Protein AF-A0A4Q5SPQ8-F1 (afdb_monomer_lite)

Secondary structure (DSSP, 8-state):
---HHHHHHS-HHHHHHHHHHTT-TTGGGS-HHHHHHHHHHHHHHHS-TT-SS--S--------------------------------------------------

Foldseek 3Di:
DDDLVRLVVDDLVVLVVLCVVLVPPPSVVDDSVRSSVVSVVSCVCVVPPPNPDDPDDDDDDPPPPPPPPDDDDDDDDDDDPPPDDDDDDDDDDDDDDDDDDDDDDD

Structure (mmCIF, N/CA/C/O backbone):
data_AF-A0A4Q5SPQ8-F1
#
_entry.id   AF-A0A4Q5SPQ8-F1
#
loop_
_atom_site.group_PDB
_atom_site.id
_atom_site.type_symbol
_atom_site.label_atom_id
_atom_site.label_alt_id
_atom_site.label_comp_id
_atom_site.label_asym_id
_atom_site.label_entity_id
_atom_site.label_seq_id
_atom_site.pdbx_PDB_ins_code
_atom_site.Cartn_x
_atom_site.Cartn_y
_atom_site.Cartn_z
_atom_site.occupancy
_atom_site.B_iso_or_equiv
_atom_site.auth_seq_id
_atom_site.auth_comp_id
_atom_site.auth_asym_id
_atom_site.auth_atom_id
_atom_site.pdbx_PDB_model_num
ATOM 1 N N . MET A 1 1 ? -0.587 -11.796 -1.342 1.00 82.06 1 MET A N 1
ATOM 2 C CA . MET A 1 1 ? 0.175 -10.587 -0.972 1.00 82.06 1 MET A CA 1
ATOM 3 C C . MET A 1 1 ? 0.792 -10.061 -2.255 1.00 82.06 1 MET A C 1
ATOM 5 O O . MET A 1 1 ? 1.214 -10.895 -3.046 1.00 82.06 1 MET A O 1
ATOM 9 N N . TYR A 1 2 ? 0.735 -8.755 -2.505 1.00 92.94 2 TYR A N 1
ATOM 10 C CA . TYR A 1 2 ? 1.303 -8.123 -3.700 1.00 92.94 2 TYR A CA 1
ATOM 11 C C . TYR A 1 2 ? 2.630 -7.457 -3.337 1.00 92.94 2 TYR A C 1
ATOM 13 O O . TYR A 1 2 ? 2.709 -6.806 -2.299 1.00 92.94 2 TYR A O 1
ATOM 21 N N . ASP A 1 3 ? 3.629 -7.560 -4.207 1.00 94.38 3 ASP A N 1
ATOM 22 C CA . ASP A 1 3 ? 4.936 -6.927 -3.995 1.00 94.38 3 ASP A CA 1
ATOM 23 C C . ASP A 1 3 ? 5.071 -5.574 -4.700 1.00 94.38 3 ASP A C 1
ATOM 25 O O . ASP A 1 3 ? 4.312 -5.234 -5.611 1.00 94.38 3 ASP A O 1
ATOM 29 N N . ILE A 1 4 ? 6.096 -4.810 -4.306 1.00 94.56 4 ILE A N 1
ATOM 30 C CA . ILE A 1 4 ? 6.400 -3.478 -4.851 1.00 94.56 4 ILE A CA 1
ATOM 31 C C . ILE A 1 4 ? 6.541 -3.468 -6.381 1.00 94.56 4 ILE A C 1
ATOM 33 O O . ILE A 1 4 ? 6.156 -2.493 -7.020 1.00 94.56 4 ILE A O 1
ATOM 37 N N . LEU A 1 5 ? 7.059 -4.543 -6.981 1.00 95.81 5 LEU A N 1
ATOM 38 C CA . LEU A 1 5 ? 7.213 -4.643 -8.436 1.00 95.81 5 LEU A CA 1
ATOM 39 C C . LEU A 1 5 ? 5.855 -4.824 -9.124 1.00 95.81 5 LEU A C 1
ATOM 41 O O . LEU A 1 5 ? 5.506 -4.047 -10.003 1.00 95.81 5 LEU A O 1
ATOM 45 N N . GLN A 1 6 ? 5.032 -5.752 -8.627 1.00 95.06 6 GLN A N 1
ATOM 46 C CA . GLN A 1 6 ? 3.682 -5.985 -9.152 1.00 95.06 6 GLN A CA 1
ATOM 47 C C . GLN A 1 6 ? 2.815 -4.727 -9.047 1.00 95.06 6 GLN A C 1
ATOM 49 O O . GLN A 1 6 ? 2.110 -4.368 -9.984 1.00 95.06 6 GLN A O 1
ATOM 54 N N . LEU A 1 7 ? 2.892 -4.024 -7.914 1.00 96.00 7 LEU A N 1
ATOM 55 C CA . LEU A 1 7 ? 2.164 -2.775 -7.698 1.00 96.00 7 LEU A CA 1
ATOM 56 C C . LEU A 1 7 ? 2.645 -1.646 -8.627 1.00 96.00 7 LEU A C 1
ATOM 58 O O . LEU A 1 7 ? 1.839 -0.821 -9.053 1.00 96.00 7 LEU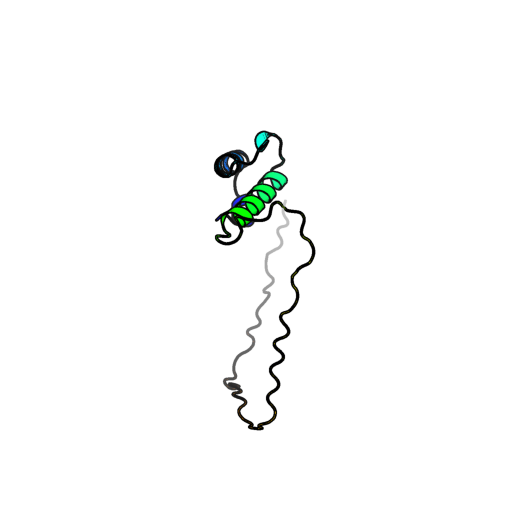 A O 1
ATOM 62 N N . ASN A 1 8 ? 3.933 -1.606 -8.973 1.00 96.56 8 ASN A N 1
ATOM 63 C CA . ASN A 1 8 ? 4.457 -0.627 -9.925 1.00 96.56 8 ASN A CA 1
ATOM 64 C C . ASN A 1 8 ? 4.042 -0.916 -11.370 1.00 96.56 8 ASN A C 1
ATOM 66 O O . ASN A 1 8 ? 3.801 0.036 -12.116 1.00 96.56 8 ASN A O 1
ATOM 70 N N . ASP A 1 9 ? 3.912 -2.183 -11.749 1.00 96.62 9 ASP A N 1
ATOM 71 C CA . ASP A 1 9 ? 3.504 -2.574 -13.101 1.00 96.62 9 ASP A CA 1
ATOM 72 C C . ASP A 1 9 ? 1.990 -2.426 -13.320 1.00 96.62 9 ASP A C 1
ATOM 74 O O . ASP A 1 9 ?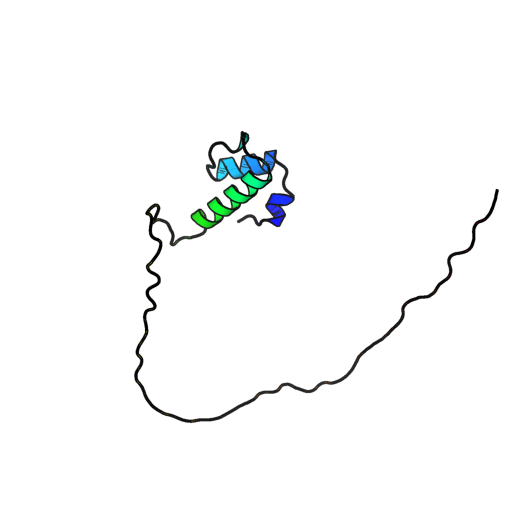 1.543 -2.193 -14.444 1.00 96.62 9 ASP A O 1
ATOM 78 N N . MET A 1 10 ? 1.198 -2.470 -12.243 1.00 93.81 10 MET A N 1
ATOM 79 C CA . MET A 1 10 ? -0.249 -2.260 -12.301 1.00 93.81 10 MET A CA 1
ATOM 80 C C . MET A 1 10 ? -0.639 -0.823 -12.676 1.00 93.81 10 MET A C 1
ATOM 82 O O . MET A 1 10 ? 0.038 0.178 -12.375 1.00 93.81 10 MET A O 1
ATOM 86 N N . LEU A 1 11 ? -1.787 -0.714 -13.341 1.00 95.81 11 LEU A N 1
ATOM 87 C CA . LEU A 1 11 ? -2.380 0.567 -13.707 1.00 95.81 11 LEU A CA 1
ATOM 88 C C . LEU A 1 11 ? -3.050 1.219 -12.491 1.00 95.81 11 LEU A C 1
ATOM 90 O O . LEU A 1 11 ? -3.514 0.553 -11.572 1.00 95.81 11 LEU A O 1
ATOM 94 N N . VAL A 1 12 ? -3.151 2.551 -12.499 1.00 95.12 12 VAL A N 1
ATOM 95 C CA . VAL A 1 12 ? -3.849 3.305 -11.440 1.00 95.12 12 VAL A CA 1
ATOM 96 C C . VAL A 1 12 ? -5.269 2.780 -11.152 1.00 95.12 12 VAL A C 1
ATOM 98 O O . VAL A 1 12 ? -5.572 2.616 -9.974 1.00 95.12 12 VAL A O 1
ATOM 101 N N . PRO A 1 13 ? -6.138 2.480 -12.143 1.00 96.06 13 PRO A N 1
ATOM 102 C CA . PRO A 1 13 ? -7.444 1.870 -11.869 1.00 96.06 13 PRO A CA 1
ATOM 103 C C . PRO A 1 13 ? -7.358 0.525 -11.130 1.00 96.06 13 PRO A C 1
ATOM 105 O O . PRO A 1 13 ? -8.097 0.320 -10.176 1.00 96.06 13 PRO A O 1
ATOM 108 N N . GLU A 1 14 ? -6.417 -0.349 -11.489 1.00 95.69 14 GLU A N 1
ATOM 109 C CA . GLU A 1 14 ? -6.234 -1.640 -10.807 1.00 95.69 14 GLU A CA 1
ATOM 110 C C . GLU A 1 14 ? -5.744 -1.446 -9.368 1.00 95.69 14 GLU A C 1
ATOM 112 O O . GLU A 1 14 ? -6.203 -2.106 -8.435 1.00 95.69 14 GLU A O 1
ATOM 117 N N . LEU A 1 15 ? -4.842 -0.484 -9.164 1.00 96.06 15 LEU A N 1
ATOM 118 C CA . LEU A 1 15 ? -4.375 -0.099 -7.840 1.00 96.06 15 LEU A CA 1
ATOM 119 C C . LEU A 1 15 ? -5.522 0.461 -6.980 1.00 96.06 15 LEU A C 1
ATOM 121 O O . LEU A 1 15 ? -5.593 0.144 -5.793 1.00 96.06 15 LEU A O 1
ATOM 125 N N . LEU A 1 16 ? -6.438 1.247 -7.557 1.00 95.38 16 LEU A N 1
ATOM 126 C CA . LEU A 1 16 ? -7.632 1.733 -6.856 1.00 95.38 16 LEU A CA 1
ATOM 127 C C . LEU A 1 16 ? -8.537 0.579 -6.423 1.00 95.38 16 LEU A C 1
ATOM 129 O O . LEU A 1 16 ? -8.956 0.563 -5.268 1.00 95.38 16 LEU A O 1
ATOM 133 N N . ASP A 1 17 ? -8.761 -0.414 -7.282 1.00 94.81 17 ASP A N 1
ATOM 134 C CA . ASP A 1 17 ? -9.557 -1.596 -6.935 1.00 94.81 17 ASP A CA 1
ATOM 135 C C . ASP A 1 17 ? -8.926 -2.383 -5.774 1.00 94.81 17 ASP A C 1
ATOM 137 O O . ASP A 1 17 ? -9.613 -2.827 -4.849 1.00 94.81 17 ASP A O 1
ATOM 141 N N . VAL A 1 18 ? -7.597 -2.540 -5.777 1.00 94.19 18 VAL A N 1
ATOM 142 C CA . VAL A 1 18 ? -6.865 -3.171 -4.665 1.00 94.19 18 VAL A CA 1
ATOM 143 C C . VAL A 1 18 ? -6.974 -2.331 -3.389 1.00 94.19 18 VAL A C 1
ATOM 145 O O . VAL A 1 18 ? -7.191 -2.882 -2.307 1.00 94.19 18 VAL A O 1
ATOM 148 N N . ALA A 1 19 ? -6.862 -1.008 -3.498 1.00 93.88 19 ALA A N 1
ATOM 149 C CA . ALA A 1 19 ? -7.002 -0.092 -2.372 1.00 93.88 19 ALA A CA 1
ATOM 150 C C . ALA A 1 19 ? -8.417 -0.125 -1.766 1.00 93.88 19 ALA A C 1
ATOM 152 O O . ALA A 1 19 ? -8.552 -0.095 -0.541 1.00 93.88 19 ALA A O 1
ATOM 153 N N . GLU A 1 20 ? -9.458 -0.257 -2.591 1.00 93.31 20 GLU A N 1
ATOM 154 C CA . GLU A 1 20 ? -10.847 -0.422 -2.146 1.00 93.31 20 GLU A CA 1
ATOM 155 C C . GLU A 1 20 ? -11.035 -1.755 -1.397 1.00 93.31 20 GLU A C 1
ATOM 157 O O . GLU A 1 20 ? -11.624 -1.775 -0.313 1.00 93.31 20 GLU A O 1
ATOM 162 N N . ARG A 1 21 ? -10.442 -2.855 -1.887 1.00 92.19 21 ARG A N 1
ATOM 163 C CA . ARG A 1 21 ? -10.461 -4.164 -1.195 1.00 92.19 21 ARG A CA 1
ATOM 164 C C . ARG A 1 21 ? -9.757 -4.135 0.163 1.00 92.19 21 ARG A C 1
ATOM 166 O O . ARG A 1 21 ? -10.186 -4.823 1.085 1.00 92.19 21 ARG A O 1
ATOM 173 N N . LEU A 1 22 ? -8.687 -3.350 0.287 1.00 91.25 22 LEU A N 1
ATOM 174 C CA . LEU A 1 22 ? -7.933 -3.162 1.533 1.00 91.25 22 LEU A CA 1
ATOM 175 C C . LEU A 1 22 ? -8.494 -2.036 2.423 1.00 91.25 22 LEU A C 1
ATOM 177 O O . LEU A 1 22 ? -7.883 -1.717 3.446 1.00 91.25 22 LEU A O 1
ATOM 181 N N . GLN A 1 23 ? -9.638 -1.446 2.051 1.00 91.88 23 GLN A N 1
ATOM 182 C CA . GLN A 1 23 ? -10.304 -0.357 2.776 1.00 91.88 23 GLN A CA 1
ATOM 183 C C . GLN A 1 23 ? -9.365 0.832 3.053 1.00 91.88 23 GLN A C 1
ATOM 185 O O . GLN A 1 23 ? -9.218 1.301 4.184 1.00 91.88 23 GLN A O 1
ATOM 190 N N . ILE A 1 24 ? -8.667 1.301 2.015 1.00 89.75 24 ILE A N 1
ATOM 191 C CA . ILE A 1 24 ? -7.831 2.505 2.079 1.00 89.75 24 ILE A CA 1
ATOM 192 C C . ILE A 1 24 ? -8.680 3.727 1.728 1.00 89.75 24 ILE A C 1
ATOM 194 O O . ILE A 1 24 ? -9.072 3.928 0.577 1.00 89.75 24 ILE A O 1
ATOM 198 N N . ASP A 1 25 ? -8.905 4.591 2.714 1.00 90.81 25 ASP A N 1
ATOM 199 C CA . ASP A 1 25 ? -9.657 5.826 2.512 1.00 90.81 25 ASP A CA 1
ATOM 200 C C . ASP A 1 25 ? -8.939 6.804 1.576 1.00 90.81 25 ASP A C 1
ATOM 202 O O . ASP A 1 25 ? -7.708 6.927 1.560 1.00 90.81 25 ASP A O 1
ATOM 206 N N . ASN A 1 26 ? -9.737 7.576 0.835 1.00 90.25 26 ASN A N 1
ATOM 207 C CA . ASN A 1 26 ? -9.273 8.621 -0.079 1.00 90.25 26 ASN A CA 1
ATOM 208 C C . ASN A 1 26 ? -8.316 8.137 -1.188 1.00 90.25 26 ASN A C 1
ATOM 210 O O . ASN A 1 26 ? -7.614 8.964 -1.768 1.00 90.25 26 ASN A O 1
ATOM 214 N N . ALA A 1 27 ? -8.322 6.844 -1.537 1.00 91.44 27 ALA A N 1
ATOM 215 C CA . ALA A 1 27 ? -7.470 6.263 -2.582 1.00 91.44 27 ALA A CA 1
ATOM 216 C C . ALA A 1 27 ? -7.515 7.051 -3.909 1.00 91.44 27 ALA A C 1
ATOM 218 O O . ALA A 1 27 ? -6.488 7.348 -4.506 1.00 91.44 27 ALA A O 1
ATOM 219 N N . ARG A 1 28 ? -8.700 7.518 -4.312 1.00 90.44 28 ARG A N 1
ATOM 220 C CA . ARG A 1 28 ? -8.913 8.277 -5.560 1.00 90.44 28 ARG A CA 1
ATOM 221 C C . ARG A 1 28 ? -8.191 9.628 -5.634 1.00 90.44 28 ARG A C 1
ATOM 223 O O . ARG A 1 28 ? -8.087 10.188 -6.718 1.00 90.44 28 ARG A O 1
ATOM 230 N N . LYS A 1 29 ? -7.744 10.177 -4.502 1.00 93.12 29 LYS A N 1
ATOM 231 C CA . LYS A 1 29 ? -7.054 11.479 -4.424 1.00 93.12 29 LYS A CA 1
ATOM 232 C C . LYS A 1 29 ? -5.533 11.345 -4.337 1.00 93.12 29 LYS A C 1
ATOM 234 O O . LYS A 1 29 ? -4.839 12.355 -4.293 1.00 93.12 29 LYS A O 1
ATOM 239 N N . LEU A 1 30 ? -5.029 10.121 -4.235 1.00 92.31 30 LEU A N 1
ATOM 240 C CA . LEU A 1 30 ? -3.618 9.832 -4.018 1.00 92.31 30 LEU A CA 1
ATOM 241 C C . LEU A 1 30 ? -2.891 9.646 -5.349 1.00 92.31 30 LEU A C 1
ATOM 243 O O . LEU A 1 30 ? -3.479 9.206 -6.339 1.00 92.31 30 LEU A O 1
ATOM 247 N N . SER A 1 31 ? -1.596 9.962 -5.366 1.00 95.94 31 SER A N 1
ATOM 248 C CA . SER A 1 31 ? -0.746 9.652 -6.514 1.00 95.94 31 SER A CA 1
ATOM 249 C C . SER A 1 31 ? -0.501 8.140 -6.613 1.00 95.94 31 SER A C 1
ATOM 251 O O . SER A 1 31 ? -0.687 7.408 -5.639 1.00 95.94 31 SER A O 1
ATOM 253 N N . LYS A 1 32 ? -0.042 7.655 -7.778 1.00 94.56 32 LYS A N 1
ATOM 254 C CA . LYS A 1 32 ? 0.291 6.230 -7.968 1.00 94.56 32 LYS A CA 1
ATOM 255 C C . LYS A 1 32 ? 1.246 5.727 -6.878 1.00 94.56 32 LYS A C 1
ATOM 257 O O . LYS A 1 32 ? 0.992 4.686 -6.288 1.00 94.56 32 LYS A O 1
ATOM 262 N N . GLN A 1 33 ? 2.292 6.497 -6.577 1.00 96.31 33 GLN A N 1
ATOM 263 C CA . GLN A 1 33 ? 3.285 6.138 -5.562 1.00 96.31 33 GLN A CA 1
ATOM 264 C C . GLN A 1 33 ? 2.668 6.057 -4.160 1.00 96.31 33 GLN A C 1
ATOM 266 O O . GLN A 1 33 ? 2.862 5.069 -3.456 1.00 96.31 33 GLN A O 1
ATOM 271 N N . ASP A 1 34 ? 1.850 7.042 -3.782 1.00 94.88 34 ASP A N 1
ATOM 272 C CA . ASP A 1 34 ? 1.172 7.035 -2.481 1.00 94.88 34 ASP A CA 1
ATOM 273 C C . ASP A 1 34 ? 0.208 5.851 -2.342 1.00 94.88 34 ASP A C 1
ATOM 275 O O . ASP A 1 34 ? 0.062 5.292 -1.254 1.00 94.88 34 ASP A O 1
ATOM 279 N N . LEU A 1 35 ? -0.448 5.451 -3.438 1.00 95.56 35 LEU A N 1
ATOM 280 C CA . LEU A 1 35 ? -1.313 4.276 -3.440 1.00 95.56 35 LEU A CA 1
ATOM 281 C C . LEU A 1 35 ? -0.519 3.000 -3.170 1.00 95.56 35 LEU A C 1
ATOM 283 O O . LEU A 1 35 ? -0.909 2.206 -2.317 1.00 95.56 35 LEU A O 1
ATOM 287 N N . ILE A 1 36 ? 0.600 2.832 -3.875 1.00 96.12 36 ILE A N 1
ATOM 288 C CA . ILE A 1 36 ? 1.486 1.674 -3.741 1.00 96.12 36 ILE A CA 1
ATOM 289 C C . ILE A 1 36 ? 1.974 1.546 -2.294 1.00 96.12 36 ILE A C 1
ATOM 291 O O . ILE A 1 36 ? 1.864 0.468 -1.707 1.00 96.12 36 ILE A O 1
ATOM 295 N N . TYR A 1 37 ? 2.429 2.646 -1.687 1.00 96.19 37 TYR A N 1
ATOM 296 C CA . TYR A 1 37 ? 2.903 2.630 -0.302 1.00 96.19 37 TYR A CA 1
ATOM 297 C C . TYR A 1 37 ? 1.801 2.276 0.693 1.00 96.19 37 TYR A C 1
ATOM 299 O O . TYR A 1 37 ? 1.984 1.379 1.515 1.00 96.19 37 TYR A O 1
ATOM 307 N N . LYS A 1 38 ? 0.619 2.896 0.584 1.00 94.69 38 LYS A N 1
ATOM 308 C CA . LYS A 1 38 ? -0.493 2.568 1.488 1.00 94.69 38 LYS A CA 1
ATOM 309 C C . LYS A 1 38 ? -0.975 1.129 1.332 1.00 94.69 38 LYS A C 1
ATOM 311 O O . LYS A 1 38 ? -1.398 0.521 2.315 1.00 94.69 38 LYS A O 1
ATOM 316 N N . ILE A 1 39 ? -0.934 0.581 0.119 1.00 94.81 39 ILE A N 1
ATOM 317 C CA . ILE A 1 39 ? -1.290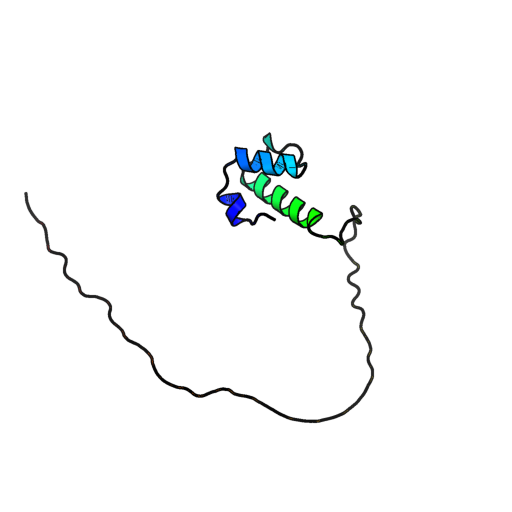 -0.816 -0.133 1.00 94.81 39 ILE A CA 1
ATOM 318 C C . ILE A 1 39 ? -0.298 -1.755 0.560 1.00 94.81 39 ILE A C 1
ATOM 320 O O . ILE A 1 39 ? -0.738 -2.686 1.237 1.00 94.81 39 ILE A O 1
ATOM 324 N N . LEU A 1 40 ? 1.008 -1.510 0.441 1.00 94.44 40 LEU A N 1
ATOM 325 C CA . LEU A 1 40 ? 2.027 -2.315 1.122 1.00 94.44 40 LEU A CA 1
ATOM 326 C C . LEU A 1 40 ? 1.888 -2.240 2.645 1.00 94.44 40 LEU A C 1
ATOM 328 O O . LEU A 1 40 ? 1.911 -3.277 3.309 1.00 94.44 40 LEU A O 1
ATOM 332 N N . ASP A 1 41 ? 1.636 -1.049 3.189 1.00 92.31 41 ASP A N 1
ATOM 333 C CA . ASP A 1 41 ? 1.396 -0.869 4.624 1.00 92.31 41 ASP A CA 1
ATOM 334 C C . ASP A 1 41 ? 0.182 -1.677 5.099 1.00 92.31 41 ASP A C 1
ATOM 336 O O . ASP A 1 41 ? 0.265 -2.430 6.072 1.00 92.31 41 ASP A O 1
ATOM 340 N N . LYS A 1 42 ? -0.956 -1.593 4.398 1.00 92.25 42 LYS A N 1
ATOM 341 C CA . LYS A 1 42 ? -2.154 -2.376 4.750 1.00 92.25 42 LYS A CA 1
ATOM 342 C C . LYS A 1 42 ? -1.911 -3.876 4.664 1.00 92.25 42 LYS A C 1
ATOM 344 O O . LYS A 1 42 ? -2.442 -4.627 5.483 1.00 92.25 42 LYS A O 1
ATOM 349 N N . GLN A 1 43 ? -1.117 -4.327 3.700 1.00 91.31 43 GLN A N 1
ATOM 350 C CA . GLN A 1 43 ? -0.740 -5.732 3.604 1.00 91.31 43 GLN A CA 1
ATOM 351 C C . GLN A 1 43 ? 0.136 -6.162 4.777 1.00 91.31 43 GLN A C 1
ATOM 353 O O . GLN A 1 43 ? -0.127 -7.211 5.351 1.00 91.31 43 GLN A O 1
ATOM 358 N N . ALA A 1 44 ? 1.095 -5.343 5.204 1.00 90.38 44 ALA A N 1
ATOM 359 C CA . ALA A 1 44 ? 1.911 -5.636 6.381 1.00 90.38 44 ALA A CA 1
ATOM 360 C C . ALA A 1 44 ? 1.069 -5.708 7.670 1.00 90.38 44 ALA A C 1
ATOM 362 O O . ALA A 1 44 ? 1.273 -6.595 8.501 1.00 90.38 44 ALA A O 1
ATOM 363 N N . LEU A 1 45 ? 0.079 -4.820 7.814 1.00 87.50 45 LEU A N 1
ATOM 364 C CA . LEU A 1 45 ? -0.836 -4.807 8.961 1.00 87.50 45 LEU A CA 1
ATOM 365 C C . LEU A 1 45 ? -1.787 -6.014 8.977 1.00 87.50 45 LEU A C 1
ATOM 367 O O . LEU A 1 45 ? -2.112 -6.533 10.042 1.00 87.50 45 LEU A O 1
ATOM 371 N N . THR A 1 46 ? -2.239 -6.470 7.807 1.00 84.19 46 THR A N 1
ATOM 372 C CA . THR A 1 46 ? -3.208 -7.576 7.682 1.00 84.19 46 THR A CA 1
ATOM 373 C C . THR A 1 46 ? -2.552 -8.954 7.634 1.00 84.19 46 THR A C 1
ATOM 375 O O . THR A 1 46 ? -3.125 -9.915 8.143 1.00 84.19 46 THR A O 1
ATOM 378 N N . ALA A 1 47 ? -1.348 -9.062 7.067 1.00 72.69 47 ALA A N 1
ATOM 379 C CA . ALA A 1 47 ? -0.588 -10.307 6.945 1.00 72.69 47 ALA A CA 1
ATOM 380 C C . ALA A 1 47 ? 0.126 -10.717 8.238 1.00 72.69 47 ALA A C 1
ATOM 382 O O . ALA A 1 47 ? 0.717 -11.794 8.286 1.00 72.69 47 ALA A O 1
ATOM 383 N N . SER A 1 48 ? 0.073 -9.896 9.290 1.00 65.25 48 SER A N 1
ATOM 384 C CA . SER A 1 48 ? 0.580 -10.267 10.605 1.00 65.25 48 SER A CA 1
ATOM 385 C C . SER A 1 48 ? -0.549 -10.886 11.444 1.00 65.25 48 SER A C 1
ATOM 387 O O . SER A 1 48 ? -1.324 -10.152 12.064 1.00 65.25 48 SER A O 1
ATOM 389 N N . PRO A 1 49 ? -0.662 -12.229 11.537 1.00 55.88 49 PRO A N 1
ATOM 390 C CA . PRO A 1 49 ? -1.640 -12.878 12.416 1.00 55.88 49 PRO A CA 1
ATOM 391 C C . PRO A 1 49 ? -1.393 -12.593 13.911 1.00 55.88 49 PRO A C 1
ATOM 393 O O . PRO A 1 49 ? -2.200 -12.993 14.744 1.00 55.88 49 PRO A O 1
ATOM 396 N N . ALA A 1 50 ? -0.310 -11.885 14.258 1.00 54.88 50 ALA A N 1
ATOM 397 C CA . ALA A 1 50 ? 0.057 -11.512 15.622 1.00 54.88 50 ALA A CA 1
ATOM 398 C C . ALA A 1 50 ? -0.131 -10.015 15.955 1.00 54.88 50 ALA A C 1
ATOM 400 O O . ALA A 1 50 ? 0.113 -9.634 17.095 1.00 54.88 50 ALA A O 1
ATOM 401 N N . ALA A 1 51 ? -0.556 -9.160 15.011 1.00 52.34 51 ALA A N 1
ATOM 402 C CA . ALA A 1 51 ? -0.590 -7.700 15.211 1.00 52.34 51 ALA A CA 1
ATOM 403 C C . ALA A 1 51 ? -1.997 -7.090 15.338 1.00 52.34 51 ALA A C 1
ATOM 405 O O . ALA A 1 51 ? -2.166 -5.882 15.182 1.00 52.34 51 ALA A O 1
ATOM 406 N N . LYS A 1 52 ? -3.024 -7.879 15.682 1.00 50.12 52 LYS A N 1
ATOM 407 C CA . LYS A 1 52 ? -4.281 -7.313 16.206 1.00 50.12 52 LYS A CA 1
ATOM 408 C C . LYS A 1 52 ? -4.101 -6.890 17.668 1.00 50.12 52 LYS A C 1
ATOM 410 O O . LYS A 1 52 ? -4.690 -7.505 18.546 1.00 50.12 52 LYS A O 1
ATOM 415 N N . GLN A 1 53 ? -3.254 -5.894 17.912 1.00 50.69 53 GLN A N 1
ATOM 416 C CA . GLN A 1 53 ? -3.190 -5.036 19.102 1.00 50.69 53 GLN A CA 1
ATOM 417 C C . GLN A 1 53 ? -1.912 -4.201 18.976 1.00 50.69 53 GLN A C 1
ATOM 419 O O . GLN A 1 53 ? -0.832 -4.738 19.191 1.00 50.69 53 GLN A O 1
ATOM 424 N N . ASP A 1 54 ? -2.028 -2.937 18.565 1.00 47.22 54 ASP A N 1
ATOM 425 C CA . ASP A 1 54 ? -1.369 -1.778 19.200 1.00 47.22 54 ASP A CA 1
ATOM 426 C C . ASP A 1 54 ? -1.468 -0.534 18.294 1.00 47.22 54 ASP A C 1
ATOM 428 O O . ASP A 1 54 ? -0.474 0.029 17.840 1.00 47.22 54 ASP A O 1
ATOM 432 N N . ASP A 1 55 ? -2.688 -0.051 18.050 1.00 53.09 55 ASP A N 1
ATOM 433 C CA . ASP A 1 55 ? -2.889 1.380 17.801 1.00 53.09 55 ASP A CA 1
ATOM 434 C C . ASP A 1 55 ? -2.699 2.098 19.148 1.00 53.09 55 ASP A C 1
ATOM 436 O O . ASP A 1 55 ? -3.660 2.385 19.864 1.00 53.09 55 ASP A O 1
ATOM 440 N N . GLY A 1 56 ? -1.439 2.274 19.563 1.00 48.03 56 GLY A N 1
ATOM 441 C CA . GLY A 1 56 ? -1.154 2.535 20.973 1.00 48.03 56 GLY A CA 1
ATOM 442 C C . GLY A 1 56 ? 0.235 3.054 21.331 1.00 48.03 56 GLY A C 1
ATOM 443 O O . GLY A 1 56 ? 0.706 2.776 22.423 1.00 48.03 56 GLY A O 1
ATOM 444 N N . LYS A 1 57 ? 0.873 3.890 20.496 1.00 55.19 57 LYS A N 1
ATOM 445 C CA . LYS A 1 57 ? 1.901 4.857 20.957 1.00 55.19 57 LYS A CA 1
ATOM 446 C C . LYS A 1 57 ? 2.991 4.233 21.862 1.00 55.19 57 LYS A C 1
ATOM 448 O O . LYS A 1 57 ? 3.168 4.652 23.003 1.00 55.19 57 LYS A O 1
ATOM 453 N N . GLY A 1 58 ? 3.755 3.268 21.347 1.00 43.47 58 GLY A N 1
ATOM 454 C CA . GLY A 1 58 ? 4.657 2.451 22.171 1.00 43.47 58 GLY A CA 1
ATOM 455 C C . GLY A 1 58 ? 6.070 2.230 21.634 1.00 43.47 58 GLY A C 1
ATOM 456 O O . GLY A 1 58 ? 6.569 1.108 21.650 1.00 43.47 58 GLY A O 1
ATOM 457 N N . ALA A 1 59 ? 6.776 3.278 21.203 1.00 58.56 59 ALA A N 1
ATOM 458 C CA . ALA A 1 59 ? 8.236 3.206 21.149 1.00 58.56 59 ALA A CA 1
ATOM 459 C C . ALA A 1 59 ? 8.784 2.807 22.542 1.00 58.56 59 ALA A C 1
ATOM 461 O O . ALA A 1 59 ? 8.479 3.472 23.528 1.00 58.56 59 ALA A O 1
ATOM 462 N N . ARG A 1 60 ? 9.639 1.770 22.594 1.00 57.38 60 ARG A N 1
ATOM 463 C CA . ARG A 1 60 ? 10.314 1.163 23.774 1.00 57.38 60 ARG A CA 1
ATOM 464 C C . ARG A 1 60 ? 9.544 0.083 24.548 1.00 57.38 60 ARG A C 1
ATOM 466 O O . ARG A 1 60 ? 9.177 0.302 25.698 1.00 57.38 60 ARG A O 1
ATOM 47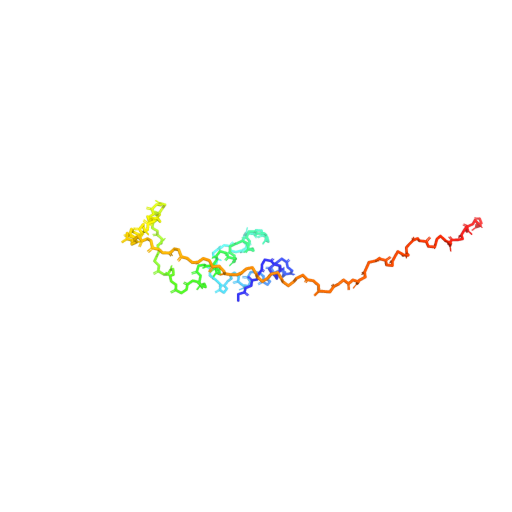3 N N . ASN A 1 61 ? 9.568 -1.160 24.060 1.00 58.81 61 ASN A N 1
ATOM 474 C CA . ASN A 1 61 ? 9.905 -2.277 24.957 1.00 58.81 61 ASN A CA 1
ATOM 475 C C . ASN A 1 61 ? 10.398 -3.557 24.257 1.00 58.81 61 ASN A C 1
ATOM 477 O O . ASN A 1 61 ? 9.925 -4.649 24.551 1.00 58.81 61 ASN A O 1
ATOM 481 N N . ARG A 1 62 ? 11.418 -3.476 23.396 1.00 61.75 62 ARG A N 1
ATOM 482 C CA . ARG A 1 62 ? 12.287 -4.649 23.189 1.00 61.75 62 ARG A CA 1
ATOM 483 C C . ARG A 1 62 ? 13.338 -4.673 24.298 1.00 61.75 62 ARG A C 1
ATOM 485 O O . ARG A 1 62 ? 14.516 -4.444 24.045 1.00 61.75 62 ARG A O 1
ATOM 492 N N . ARG A 1 63 ? 12.902 -4.872 25.550 1.00 61.62 63 ARG A N 1
ATOM 493 C CA . ARG A 1 63 ? 13.821 -5.262 26.624 1.00 61.62 63 ARG A CA 1
ATOM 494 C C . ARG A 1 63 ? 14.282 -6.670 26.301 1.00 61.62 63 ARG A C 1
ATOM 496 O O . ARG A 1 63 ? 13.523 -7.631 26.377 1.00 61.62 63 ARG A O 1
ATOM 503 N N . THR A 1 64 ? 15.526 -6.720 25.855 1.00 58.97 64 TH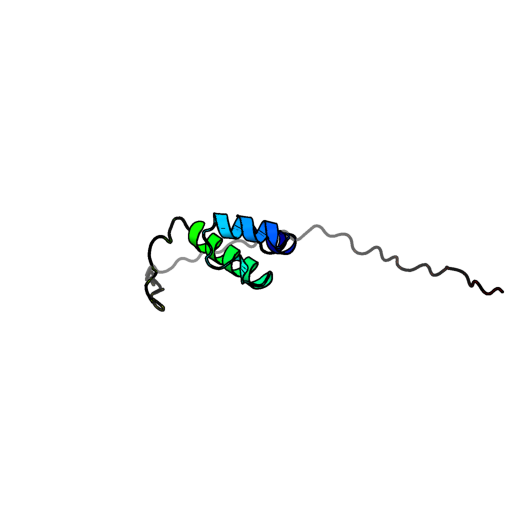R A N 1
ATOM 504 C CA . THR A 1 64 ? 16.368 -7.899 25.787 1.00 58.97 64 THR A CA 1
ATOM 505 C C . THR A 1 64 ? 16.115 -8.757 27.021 1.00 58.97 64 THR A C 1
ATOM 507 O O . THR A 1 64 ? 16.402 -8.361 28.152 1.00 58.97 64 THR A O 1
ATOM 510 N N . ARG A 1 65 ? 15.547 -9.948 26.825 1.00 65.50 65 ARG A N 1
ATOM 511 C CA . ARG A 1 65 ? 15.610 -10.971 27.860 1.00 65.50 65 ARG A CA 1
ATOM 512 C C . ARG A 1 65 ? 17.045 -11.476 27.831 1.00 65.50 65 ARG A C 1
ATOM 514 O O . ARG A 1 65 ? 17.383 -12.347 27.040 1.00 65.50 65 ARG A O 1
ATOM 521 N N . ILE A 1 66 ? 17.903 -10.848 28.630 1.00 63.84 66 ILE A N 1
ATOM 522 C CA . ILE A 1 66 ? 19.228 -11.380 28.930 1.00 63.84 66 ILE A CA 1
ATOM 523 C C . ILE A 1 66 ? 18.967 -12.710 29.632 1.00 63.84 66 ILE A C 1
ATOM 525 O O . ILE A 1 66 ? 18.621 -12.743 30.813 1.00 63.84 66 ILE A O 1
ATOM 529 N N . VAL A 1 67 ? 19.063 -13.810 28.890 1.00 60.66 67 VAL A N 1
ATOM 530 C CA . VAL A 1 67 ? 19.138 -15.136 29.490 1.00 60.66 67 VAL A CA 1
ATOM 531 C C . VAL A 1 67 ? 20.526 -15.214 30.102 1.00 60.66 67 VAL A C 1
ATOM 533 O O . VAL A 1 67 ? 21.520 -15.431 29.416 1.00 60.66 67 VAL A O 1
ATOM 536 N N . LYS A 1 68 ? 20.607 -14.959 31.407 1.00 59.56 68 LYS A N 1
ATOM 537 C CA . LYS A 1 68 ? 21.820 -15.191 32.183 1.00 59.56 68 LYS A CA 1
ATOM 538 C C . LYS A 1 68 ? 21.917 -16.697 32.440 1.00 59.56 68 LYS A C 1
ATOM 540 O O . LYS A 1 68 ? 21.613 -17.165 33.530 1.00 59.56 68 LYS A O 1
ATOM 545 N N . ALA A 1 69 ? 22.291 -17.453 31.411 1.00 60.41 69 ALA A N 1
ATOM 546 C CA . ALA A 1 69 ? 22.743 -18.826 31.577 1.00 60.41 69 ALA A CA 1
ATOM 547 C C . ALA A 1 69 ? 24.195 -18.769 32.065 1.00 60.41 69 ALA A C 1
ATOM 549 O O . ALA A 1 69 ? 25.135 -18.599 31.295 1.00 60.41 69 ALA A O 1
ATOM 550 N N . SER A 1 70 ? 24.355 -18.815 33.385 1.00 59.75 70 SER A N 1
ATOM 551 C CA . SER A 1 70 ? 25.624 -19.142 34.021 1.00 59.75 70 SER A CA 1
ATOM 552 C C . SER A 1 70 ? 25.768 -20.658 33.984 1.00 59.75 70 SER A C 1
ATOM 554 O O . SER A 1 70 ? 25.171 -21.346 34.810 1.00 59.75 70 SER A O 1
ATOM 556 N N . THR A 1 71 ? 26.535 -21.197 33.042 1.00 60.69 71 THR A N 1
ATOM 557 C CA . THR A 1 71 ? 27.090 -22.550 33.177 1.00 60.69 71 THR A CA 1
ATOM 558 C C . THR A 1 71 ? 28.451 -22.583 32.497 1.00 60.69 71 THR A C 1
ATOM 560 O O . THR A 1 71 ? 28.586 -22.263 31.321 1.00 60.69 71 THR A O 1
ATOM 563 N N . ALA A 1 72 ? 29.463 -22.843 33.316 1.00 54.62 72 ALA A N 1
ATOM 564 C CA . ALA A 1 72 ? 30.874 -22.793 32.994 1.00 54.62 72 ALA A CA 1
ATOM 565 C C . ALA A 1 72 ? 31.351 -24.063 32.266 1.00 54.62 72 ALA A C 1
ATOM 567 O O . ALA A 1 72 ? 30.832 -25.141 32.529 1.00 54.62 72 ALA A O 1
ATOM 568 N N . ASN A 1 73 ? 32.390 -23.880 31.441 1.00 52.31 73 ASN A N 1
ATOM 569 C CA . ASN A 1 73 ? 33.406 -24.836 30.969 1.00 52.31 73 ASN A CA 1
ATOM 570 C C . ASN A 1 73 ? 32.987 -26.190 30.367 1.00 52.31 73 ASN A C 1
ATOM 572 O O . ASN A 1 73 ? 32.638 -27.103 31.105 1.00 52.31 73 ASN A O 1
ATOM 576 N N . SER A 1 74 ? 33.261 -26.358 29.063 1.00 51.75 74 SER A N 1
ATOM 577 C CA . SER A 1 74 ? 34.057 -27.460 28.463 1.00 51.75 74 SER A CA 1
ATOM 578 C C . SER A 1 74 ? 34.190 -27.169 26.949 1.00 51.75 74 SER A C 1
ATOM 580 O O . SER A 1 74 ? 33.173 -27.028 26.284 1.00 51.75 74 SER A O 1
ATOM 582 N N . THR A 1 75 ? 35.312 -26.671 26.410 1.00 56.03 75 THR A N 1
ATOM 583 C CA . THR A 1 75 ? 36.471 -27.413 25.852 1.00 56.03 75 THR A CA 1
ATOM 584 C C . THR A 1 75 ? 36.127 -28.680 25.061 1.00 56.03 75 THR A C 1
ATOM 586 O O . THR A 1 75 ? 36.116 -29.748 25.651 1.00 56.03 75 THR A O 1
ATOM 589 N N . GLU A 1 76 ? 35.933 -28.552 23.748 1.00 58.41 76 GLU A N 1
ATOM 590 C CA . GLU A 1 76 ? 36.307 -29.522 22.691 1.00 58.41 76 GLU A CA 1
ATOM 591 C C . GLU A 1 76 ? 35.921 -28.848 21.361 1.00 58.41 76 GLU A C 1
ATOM 593 O O . GLU A 1 76 ? 34.768 -28.480 21.168 1.00 58.41 76 GLU A O 1
ATOM 598 N N . GLU A 1 77 ? 36.860 -28.258 20.621 1.00 55.44 77 GLU A N 1
ATOM 599 C CA . GLU A 1 77 ? 37.615 -28.889 19.527 1.00 55.44 77 GLU A CA 1
ATOM 600 C C . GLU A 1 77 ? 36.754 -29.586 18.459 1.00 55.44 77 GLU A C 1
ATOM 602 O O . GLU A 1 77 ? 35.898 -30.410 18.757 1.00 55.44 77 GLU A O 1
ATOM 607 N N . ALA A 1 78 ? 37.133 -29.295 17.208 1.00 47.56 78 ALA A N 1
ATOM 608 C CA . ALA A 1 78 ? 36.821 -30.021 15.979 1.00 47.56 78 ALA A CA 1
ATOM 609 C C . ALA A 1 78 ? 35.470 -29.647 15.303 1.00 47.56 78 ALA A C 1
ATOM 611 O O . ALA A 1 78 ? 34.441 -29.516 15.947 1.00 47.56 78 ALA A O 1
ATOM 612 N N . ILE A 1 79 ? 35.367 -29.451 13.983 1.00 50.88 79 ILE A N 1
ATOM 613 C CA . ILE A 1 79 ? 36.293 -29.708 12.877 1.00 50.88 79 ILE A CA 1
ATOM 614 C C . ILE A 1 79 ? 35.955 -28.701 11.764 1.00 50.88 79 ILE A C 1
ATOM 616 O O . ILE A 1 79 ? 34.787 -28.436 11.482 1.00 50.88 79 ILE A O 1
ATOM 620 N N . VAL A 1 80 ? 36.994 -28.150 11.147 1.00 50.88 80 VAL A N 1
ATOM 621 C CA . VAL A 1 80 ? 36.947 -27.487 9.843 1.00 50.88 80 VAL A CA 1
ATOM 622 C C . VAL A 1 80 ? 36.597 -28.550 8.801 1.00 50.88 80 VAL A C 1
ATOM 624 O O . VAL A 1 80 ? 37.381 -29.475 8.612 1.00 50.88 80 VAL A O 1
ATOM 627 N N . GLU A 1 81 ? 35.455 -28.427 8.128 1.00 48.50 81 GLU A N 1
ATOM 628 C CA . GLU A 1 81 ? 35.250 -29.087 6.834 1.00 48.50 81 GLU A CA 1
ATOM 629 C C . GLU A 1 81 ? 35.289 -28.008 5.750 1.00 48.50 81 GLU A C 1
ATOM 631 O O . GLU A 1 81 ? 34.282 -27.507 5.253 1.00 48.50 81 GLU A O 1
ATOM 636 N N . ASP A 1 82 ? 36.528 -27.599 5.474 1.00 42.22 82 ASP A N 1
ATOM 637 C CA . ASP A 1 82 ? 36.979 -27.143 4.169 1.00 42.22 82 ASP A CA 1
ATOM 638 C C . ASP A 1 82 ? 36.616 -28.228 3.142 1.00 42.22 82 ASP A C 1
ATOM 640 O O . ASP A 1 82 ? 37.313 -29.231 3.010 1.00 42.22 82 ASP A O 1
ATOM 644 N N . THR A 1 83 ? 35.531 -28.040 2.395 1.00 42.75 83 THR A N 1
ATOM 645 C CA . THR A 1 83 ? 35.415 -28.626 1.054 1.00 42.75 83 THR A CA 1
ATOM 646 C C . THR A 1 83 ? 36.019 -27.634 0.070 1.00 42.75 83 THR A C 1
ATOM 648 O O . THR A 1 83 ? 35.314 -26.884 -0.609 1.00 42.75 83 THR A O 1
ATOM 651 N N . SER A 1 84 ? 37.347 -27.603 0.084 1.00 44.72 84 SER A N 1
ATOM 652 C CA . SER A 1 84 ? 38.208 -27.056 -0.957 1.00 44.72 84 SER A CA 1
ATOM 653 C C . SER A 1 84 ? 38.723 -28.241 -1.783 1.00 44.72 84 SER A C 1
ATOM 655 O O . SER A 1 84 ? 39.149 -29.217 -1.176 1.00 44.72 84 SER A O 1
ATOM 657 N N . GLU A 1 85 ? 38.709 -28.108 -3.120 1.00 42.97 85 GLU A N 1
ATOM 658 C CA . GLU A 1 85 ? 39.009 -29.088 -4.200 1.00 42.97 85 GLU A CA 1
ATOM 659 C C . GLU A 1 85 ? 37.709 -29.621 -4.845 1.00 42.97 85 GLU A C 1
ATOM 661 O O . GLU A 1 85 ? 36.962 -30.381 -4.248 1.00 42.97 85 GLU A O 1
ATOM 666 N N . GLU A 1 86 ? 37.273 -29.116 -6.003 1.00 44.56 86 GLU A N 1
ATOM 667 C CA . GLU A 1 86 ? 37.954 -29.272 -7.294 1.00 44.56 86 GLU A CA 1
ATOM 668 C C . GLU A 1 86 ? 38.250 -27.938 -8.009 1.00 44.56 86 GLU A C 1
ATOM 670 O O . GLU A 1 86 ? 37.425 -27.025 -8.084 1.00 44.56 86 GLU A O 1
ATOM 675 N N . ALA A 1 87 ? 39.465 -27.865 -8.544 1.00 43.91 87 ALA A N 1
ATOM 676 C CA . ALA A 1 87 ? 39.951 -26.862 -9.475 1.00 43.91 87 ALA A CA 1
ATOM 677 C C . ALA A 1 87 ? 39.391 -27.068 -10.902 1.00 43.91 87 ALA A C 1
ATOM 679 O O . ALA A 1 87 ? 38.825 -28.110 -11.206 1.00 43.91 87 ALA A O 1
ATOM 680 N N . GLU A 1 88 ? 39.680 -26.077 -11.760 1.00 45.81 88 GLU A N 1
ATOM 681 C CA . GLU A 1 88 ? 39.405 -25.967 -13.211 1.00 45.81 88 GLU A CA 1
ATOM 682 C C . GLU A 1 88 ? 37.971 -25.505 -13.547 1.00 45.81 88 GLU A C 1
ATOM 684 O O . GLU A 1 88 ? 36.990 -26.130 -13.187 1.00 45.81 88 GLU A O 1
ATOM 689 N N . GLU A 1 89 ? 37.711 -24.363 -14.190 1.00 40.41 89 GLU A N 1
ATOM 690 C CA . GLU A 1 89 ? 38.440 -23.667 -15.252 1.00 40.41 89 GLU A CA 1
ATOM 691 C C . GLU A 1 89 ? 37.994 -22.188 -15.300 1.00 40.41 89 GLU A C 1
ATOM 693 O O . GLU A 1 89 ? 36.807 -21.861 -15.272 1.00 40.41 89 GLU A O 1
ATOM 698 N N . ALA A 1 90 ? 38.949 -21.276 -15.443 1.00 45.25 90 ALA A N 1
ATOM 699 C CA . ALA A 1 90 ? 38.748 -19.930 -15.979 1.00 45.25 90 ALA A CA 1
ATOM 700 C C . ALA A 1 90 ? 39.728 -19.774 -17.156 1.00 45.25 90 ALA A C 1
ATOM 702 O O . ALA A 1 90 ? 40.752 -20.457 -17.153 1.00 45.25 90 ALA A O 1
ATOM 703 N N . PRO A 1 91 ? 39.599 -18.795 -18.068 1.00 47.94 91 PRO A N 1
ATOM 704 C CA . PRO A 1 91 ? 38.427 -18.097 -18.601 1.00 47.94 91 PRO A CA 1
ATOM 705 C C . PRO A 1 91 ? 38.464 -18.076 -20.153 1.00 47.94 91 PRO A C 1
ATOM 707 O O . PRO A 1 91 ? 39.465 -17.668 -20.746 1.00 47.94 91 PRO A O 1
ATOM 710 N N . VAL A 1 92 ? 37.378 -18.416 -20.859 1.00 46.75 92 VAL A N 1
ATOM 711 C CA . VAL A 1 92 ? 37.329 -18.159 -22.315 1.00 46.75 92 VAL A CA 1
ATOM 712 C C . VAL A 1 92 ? 36.977 -16.693 -22.551 1.00 46.75 92 VAL A C 1
ATOM 714 O O . VAL A 1 92 ? 35.820 -16.281 -22.558 1.00 46.75 92 VAL A O 1
ATOM 717 N N . ALA A 1 93 ? 38.029 -15.900 -22.720 1.00 51.41 93 ALA A N 1
ATOM 718 C CA . ALA A 1 93 ? 37.983 -14.603 -23.360 1.00 51.41 93 ALA A CA 1
ATOM 719 C C . ALA A 1 93 ? 37.638 -14.765 -24.848 1.00 51.41 93 ALA A C 1
ATOM 721 O O . ALA A 1 93 ? 38.416 -15.376 -25.574 1.00 51.41 93 ALA A O 1
ATOM 722 N N . GLU A 1 94 ? 36.547 -14.154 -25.322 1.00 50.78 94 GLU A N 1
ATOM 723 C CA . GLU A 1 94 ? 36.485 -13.660 -26.706 1.00 50.78 94 GLU A CA 1
ATOM 724 C C . GLU A 1 94 ? 35.408 -12.566 -26.906 1.00 50.78 94 GLU A C 1
ATOM 726 O O . GLU A 1 94 ? 34.293 -12.808 -27.353 1.00 50.78 94 GLU A O 1
ATOM 731 N N . GLU A 1 95 ? 35.772 -11.314 -26.633 1.00 55.62 95 GLU A N 1
ATOM 732 C CA . GLU A 1 95 ? 35.330 -10.150 -27.421 1.00 55.62 95 GLU A CA 1
ATOM 733 C C . GLU A 1 95 ? 36.610 -9.473 -27.960 1.00 55.62 95 GLU A C 1
ATOM 735 O O . GLU A 1 95 ? 37.655 -9.615 -27.318 1.00 55.62 95 GLU A O 1
ATOM 740 N N . PRO A 1 96 ? 36.620 -8.679 -29.058 1.00 47.53 96 PRO A N 1
ATOM 741 C CA . PRO A 1 96 ? 35.572 -8.370 -30.038 1.00 47.53 96 PRO A CA 1
ATOM 742 C C . PRO A 1 96 ? 36.070 -8.464 -31.509 1.00 47.53 96 PRO A C 1
ATOM 744 O O . PRO A 1 96 ? 37.113 -7.914 -31.879 1.00 47.53 96 PRO A O 1
ATOM 747 N N . LYS A 1 97 ? 35.291 -9.043 -32.434 1.00 54.09 97 LYS A N 1
ATOM 748 C CA . LYS A 1 97 ? 35.576 -8.918 -33.883 1.00 54.09 97 LYS A CA 1
ATOM 749 C C . LYS A 1 97 ? 34.848 -7.712 -34.483 1.00 54.09 97 LYS A C 1
ATOM 751 O O . LYS A 1 97 ? 33.711 -7.772 -34.936 1.00 54.09 97 LYS A O 1
ATOM 756 N N . LYS A 1 98 ? 35.596 -6.609 -34.519 1.00 43.94 98 LYS A N 1
ATOM 757 C CA . LYS A 1 98 ? 35.520 -5.493 -35.478 1.00 43.94 98 LYS A CA 1
ATOM 758 C C . LYS A 1 98 ? 35.105 -5.976 -36.883 1.00 43.94 98 LYS A C 1
ATOM 760 O O . LYS A 1 98 ? 35.773 -6.849 -37.433 1.00 43.94 98 LYS A O 1
ATOM 765 N N . GLY A 1 99 ? 34.123 -5.332 -37.525 1.00 39.97 99 GLY A N 1
ATOM 766 C CA . GLY A 1 99 ? 33.950 -5.481 -38.980 1.00 39.97 99 GLY A CA 1
ATOM 767 C C . GLY A 1 99 ? 32.575 -5.149 -39.557 1.00 39.97 99 GLY A C 1
ATOM 768 O O . GLY A 1 99 ? 31.906 -6.036 -40.065 1.00 39.97 99 GLY A O 1
ATOM 769 N N . GLY A 1 100 ? 32.174 -3.874 -39.562 1.00 46.72 100 GLY A N 1
ATOM 770 C CA . GLY A 1 100 ? 30.898 -3.423 -40.141 1.00 46.72 100 GLY A CA 1
ATOM 771 C C . GLY A 1 100 ? 31.030 -2.198 -41.045 1.00 46.72 100 GLY A C 1
ATOM 772 O O . GLY A 1 100 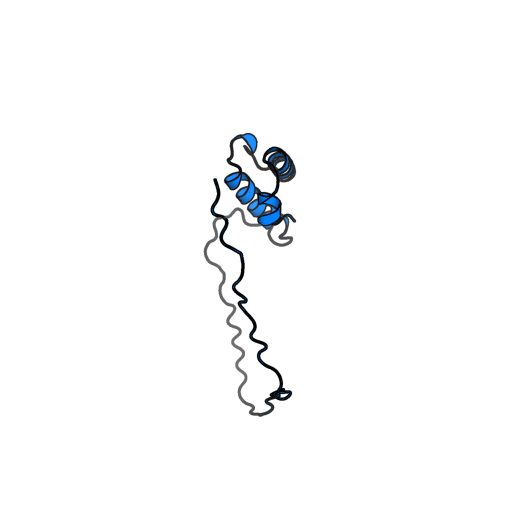? 30.510 -1.141 -40.732 1.00 46.72 100 GLY A O 1
ATOM 773 N N . ARG A 1 101 ? 31.811 -2.344 -42.118 1.00 55.94 101 ARG A N 1
ATOM 774 C CA . ARG A 1 101 ? 31.749 -1.658 -43.428 1.00 55.94 101 ARG A CA 1
ATOM 775 C C . ARG A 1 101 ? 31.160 -0.232 -43.488 1.00 55.94 101 ARG A C 1
ATOM 777 O O . ARG A 1 101 ? 29.958 -0.009 -43.471 1.00 55.94 101 ARG A O 1
ATOM 784 N N . ARG A 1 102 ? 32.081 0.692 -43.774 1.00 45.56 102 ARG A N 1
ATOM 785 C CA . ARG A 1 102 ? 31.914 1.946 -44.527 1.00 45.56 102 ARG A CA 1
ATOM 786 C C . ARG A 1 102 ? 30.760 1.866 -45.542 1.00 45.56 102 ARG A C 1
ATOM 788 O O . ARG A 1 102 ? 30.827 1.064 -46.471 1.00 45.56 102 ARG A O 1
ATOM 795 N N . GLY A 1 103 ? 29.780 2.753 -45.402 1.00 45.06 103 GLY A N 1
ATOM 796 C CA . GLY A 1 103 ? 28.794 3.083 -46.427 1.00 45.06 103 GLY A CA 1
ATOM 797 C C . GLY A 1 103 ? 28.822 4.585 -46.683 1.00 45.06 103 GLY A C 1
ATOM 798 O O . GLY A 1 103 ? 28.132 5.338 -46.011 1.00 45.06 103 GLY A O 1
ATOM 799 N N . ALA A 1 104 ? 29.678 5.005 -47.613 1.00 46.78 104 ALA A N 1
ATOM 800 C CA . ALA A 1 104 ? 29.617 6.312 -48.254 1.00 46.78 104 ALA A CA 1
ATOM 801 C C . ALA A 1 104 ? 28.903 6.142 -49.604 1.00 46.78 104 ALA A C 1
ATOM 803 O O . ALA A 1 104 ? 29.190 5.185 -50.325 1.00 46.78 104 ALA A O 1
ATOM 804 N N . GLY A 1 105 ? 28.005 7.066 -49.934 1.00 53.72 105 GLY A N 1
ATOM 805 C CA . GLY A 1 105 ? 27.237 7.118 -51.183 1.00 53.72 105 GLY A CA 1
ATOM 806 C C . GLY A 1 105 ? 25.795 7.497 -50.849 1.00 53.72 105 GLY A C 1
ATOM 807 O O . GLY A 1 105 ? 25.150 6.776 -50.102 1.00 53.72 105 GLY A O 1
ATOM 808 N N . ARG A 1 106 ? 25.246 8.623 -51.296 1.00 48.75 106 ARG A N 1
ATOM 809 C CA . ARG A 1 106 ? 25.435 9.355 -52.550 1.00 48.75 106 ARG A CA 1
ATOM 810 C C . ARG A 1 106 ? 25.097 10.827 -52.341 1.00 48.75 106 ARG A C 1
ATOM 812 O O . ARG A 1 106 ? 24.289 11.096 -51.427 1.00 48.75 106 ARG A O 1
#

Radius of gyration: 29.35 Å; chains: 1; bounding box: 51×42×87 Å

pLDDT: mean 70.08, std 21.13, range [39.97, 96.62]

Sequence (106 aa):
MYDILQLNDMLVPELLDVAERLQIDNARKLSKQDLIYKILDKQALTASPAAKQDDGKGARNRRTRIVKASTANSTEEAIVEDTSEEAEEAPVAEEPKKGGRRGAGR